Protein AF-R7VJQ8-F1 (afdb_monomer_lite)

InterPro domains:
  IPR016067 S-adenosylmethionine decarboxylase, core [SSF56276] (20-153)
  IPR018166 S-adenosylmethionine decarboxylase, conserved site [PS01336] (75-85)
  IPR048283 S-adenosylmethionine decarboxylase-like [PF01536] (20-149)
  IPR048283 S-adenosylmethionine decarboxylase-like [PTHR11570] (22-149)

Structure (mmCIF, N/CA/C/O backbone):
data_AF-R7VJQ8-F1
#
_entry.id   AF-R7VJQ8-F1
#
loop_
_atom_site.group_PDB
_atom_site.id
_atom_site.type_symbol
_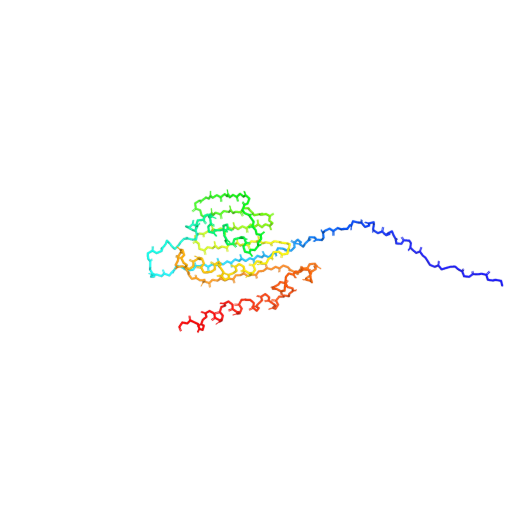atom_site.label_atom_id
_atom_site.label_alt_id
_atom_site.label_comp_id
_atom_site.label_asym_id
_atom_site.label_entity_id
_atom_site.label_seq_id
_atom_site.pdbx_PDB_ins_code
_atom_site.Cartn_x
_atom_site.Cartn_y
_atom_site.Cartn_z
_atom_site.occupancy
_atom_site.B_iso_or_equiv
_atom_site.auth_seq_id
_atom_site.auth_comp_id
_atom_site.auth_asym_id
_atom_site.auth_atom_id
_atom_site.pdbx_PDB_model_num
ATOM 1 N N . MET A 1 1 ? 37.454 -10.816 -63.985 1.00 39.50 1 MET A N 1
ATOM 2 C CA . MET A 1 1 ? 37.271 -9.398 -63.645 1.00 39.50 1 MET A CA 1
ATOM 3 C C . MET A 1 1 ? 36.076 -9.341 -62.731 1.00 39.50 1 MET A C 1
ATOM 5 O O . MET A 1 1 ? 34.964 -9.636 -63.147 1.00 39.50 1 MET A O 1
ATOM 9 N N . ASP A 1 2 ? 36.419 -9.140 -61.472 1.00 31.34 2 ASP A N 1
ATOM 10 C CA . ASP A 1 2 ? 35.599 -8.961 -60.279 1.00 31.34 2 ASP A CA 1
ATOM 11 C C . ASP A 1 2 ? 34.477 -7.918 -60.533 1.00 31.34 2 ASP A C 1
ATOM 13 O O . ASP A 1 2 ? 34.603 -7.101 -61.441 1.00 31.34 2 ASP A O 1
ATOM 17 N N . GLN A 1 3 ? 33.357 -7.851 -59.806 1.00 34.47 3 GLN A N 1
ATOM 18 C CA . GLN A 1 3 ? 33.273 -7.718 -58.349 1.00 34.47 3 GLN A CA 1
ATOM 19 C C . GLN A 1 3 ? 31.873 -8.063 -57.794 1.00 34.47 3 GLN A C 1
ATOM 21 O O . GLN A 1 3 ? 30.847 -7.784 -58.411 1.00 34.47 3 GLN A O 1
ATOM 26 N N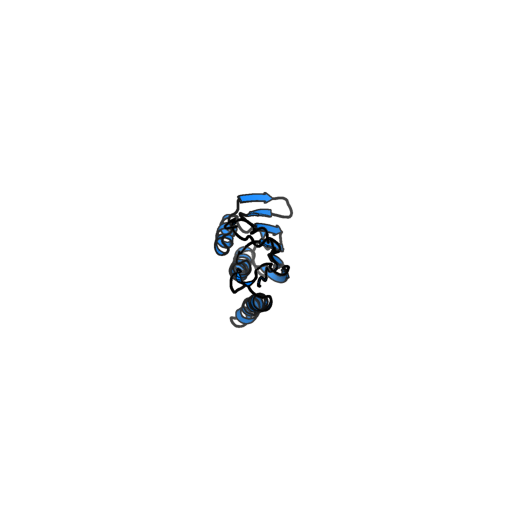 . HIS A 1 4 ? 31.883 -8.621 -56.580 1.00 38.47 4 HIS A N 1
ATOM 27 C CA . HIS A 1 4 ? 30.804 -8.661 -55.585 1.00 38.47 4 HIS A CA 1
ATOM 28 C C . HIS A 1 4 ? 30.269 -7.258 -55.238 1.00 38.47 4 HIS A C 1
ATOM 30 O O . HIS A 1 4 ? 31.069 -6.344 -55.062 1.00 38.47 4 HIS A O 1
ATOM 36 N N . ALA A 1 5 ? 28.966 -7.132 -54.953 1.00 34.88 5 ALA A N 1
ATOM 37 C CA . ALA A 1 5 ? 28.474 -6.162 -53.968 1.00 34.88 5 ALA A CA 1
ATOM 38 C C . ALA A 1 5 ? 27.146 -6.615 -53.333 1.00 34.88 5 ALA A C 1
ATOM 40 O O . ALA A 1 5 ? 26.182 -6.968 -54.006 1.00 34.88 5 ALA A O 1
ATOM 41 N N . THR A 1 6 ? 27.193 -6.632 -52.008 1.00 34.78 6 THR A N 1
ATOM 42 C CA . THR A 1 6 ? 26.306 -7.205 -50.998 1.00 34.78 6 THR A CA 1
ATOM 43 C C . THR A 1 6 ? 25.048 -6.375 -50.714 1.00 34.78 6 THR A C 1
ATOM 45 O O . THR A 1 6 ? 25.038 -5.157 -50.853 1.00 34.78 6 THR A O 1
ATOM 48 N N . THR A 1 7 ? 24.022 -7.087 -50.244 1.00 42.53 7 THR A N 1
ATOM 49 C CA . THR A 1 7 ? 22.928 -6.702 -49.339 1.00 42.53 7 THR A CA 1
ATOM 50 C C . THR A 1 7 ? 23.180 -5.469 -48.462 1.00 42.53 7 THR A C 1
ATOM 52 O O . THR A 1 7 ? 24.221 -5.352 -47.824 1.00 42.53 7 THR A O 1
ATOM 55 N N . GLY A 1 8 ? 22.155 -4.633 -48.308 1.00 33.06 8 GLY A N 1
ATOM 56 C CA . GLY A 1 8 ? 22.104 -3.615 -47.262 1.00 33.06 8 GLY A CA 1
ATOM 57 C C . GLY A 1 8 ? 20.744 -2.940 -47.245 1.00 33.06 8 GLY A C 1
ATOM 58 O O . GLY A 1 8 ? 20.593 -1.855 -47.790 1.00 33.06 8 GLY A O 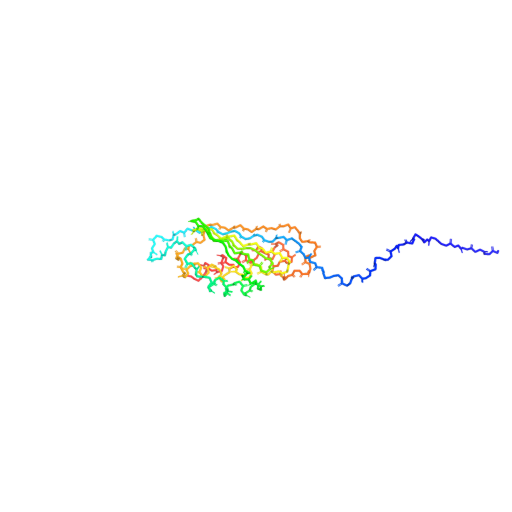1
ATOM 59 N N . GLY A 1 9 ? 19.740 -3.617 -46.680 1.00 38.09 9 GLY A N 1
ATOM 60 C CA . GLY A 1 9 ? 18.530 -2.938 -46.231 1.00 38.09 9 GLY A CA 1
ATOM 61 C C . GLY A 1 9 ? 18.952 -1.961 -45.146 1.00 38.09 9 GLY A C 1
ATOM 62 O O . GLY A 1 9 ? 19.491 -2.375 -44.124 1.00 38.09 9 GLY A O 1
ATOM 63 N N . GLU A 1 10 ? 18.808 -0.676 -45.431 1.00 41.78 10 GLU A N 1
ATOM 64 C CA . GLU A 1 10 ? 19.196 0.404 -44.539 1.00 41.78 10 GLU A CA 1
ATOM 65 C C . GLU A 1 10 ? 18.226 0.397 -43.353 1.00 41.78 10 GLU A C 1
ATOM 67 O O . GLU A 1 10 ? 17.114 0.922 -43.416 1.00 41.78 10 GLU A O 1
ATOM 72 N N . GLU A 1 11 ? 18.619 -0.308 -42.290 1.00 44.09 11 GLU A N 1
ATOM 73 C CA . GLU A 1 11 ? 18.042 -0.143 -40.965 1.00 44.09 11 GLU A CA 1
ATOM 74 C C . GLU A 1 11 ? 18.235 1.323 -40.585 1.00 44.09 11 GLU A C 1
ATOM 76 O O . GLU A 1 11 ? 19.351 1.784 -40.339 1.00 44.09 11 GLU A O 1
ATOM 81 N N . ILE A 1 12 ? 17.135 2.075 -40.591 1.00 52.62 12 ILE A N 1
ATOM 82 C CA . ILE A 1 12 ? 17.095 3.409 -40.009 1.00 52.62 12 ILE A CA 1
ATOM 83 C C . ILE A 1 12 ? 17.386 3.209 -38.526 1.00 52.62 12 ILE A C 1
ATOM 85 O O . ILE A 1 12 ? 16.525 2.760 -37.769 1.00 52.62 12 ILE A O 1
ATOM 89 N N . ALA A 1 13 ? 18.634 3.481 -38.152 1.00 42.38 13 ALA A N 1
ATOM 90 C CA . ALA A 1 13 ? 19.084 3.536 -36.779 1.00 42.38 13 ALA A CA 1
ATOM 91 C C . ALA A 1 13 ? 18.153 4.485 -36.022 1.00 42.38 13 ALA A C 1
ATOM 93 O O . ALA A 1 13 ? 18.135 5.689 -36.288 1.00 42.38 13 ALA A O 1
ATOM 94 N N . ASP A 1 14 ? 17.353 3.912 -35.122 1.00 47.91 14 ASP A N 1
ATOM 95 C CA . ASP A 1 14 ? 16.557 4.665 -34.169 1.00 47.91 14 ASP A CA 1
ATOM 96 C C . ASP A 1 14 ? 17.525 5.540 -33.378 1.00 47.91 14 ASP A C 1
ATOM 98 O O . ASP A 1 14 ? 18.408 5.066 -32.655 1.00 47.91 14 ASP A O 1
ATOM 102 N N . SER A 1 15 ? 17.436 6.833 -33.658 1.00 47.97 15 SER A N 1
ATOM 103 C CA . SER A 1 15 ? 18.245 7.873 -33.061 1.00 47.97 15 SER A CA 1
ATOM 104 C C . SER A 1 15 ? 18.128 7.770 -31.551 1.00 47.97 15 SER A C 1
ATOM 106 O O . SER A 1 15 ? 17.026 7.831 -31.018 1.00 47.97 15 SER A O 1
ATOM 108 N N . THR A 1 16 ? 19.273 7.640 -30.893 1.00 54.75 16 THR A N 1
ATOM 109 C CA . THR A 1 16 ? 19.474 7.598 -29.450 1.00 54.75 16 THR A CA 1
ATOM 110 C C . THR A 1 16 ? 18.686 8.696 -28.723 1.00 54.75 16 THR A C 1
ATOM 112 O O . THR A 1 16 ? 19.219 9.761 -28.416 1.00 54.75 16 THR A O 1
ATOM 115 N N . ASP A 1 17 ? 17.425 8.432 -28.384 1.00 51.97 17 AS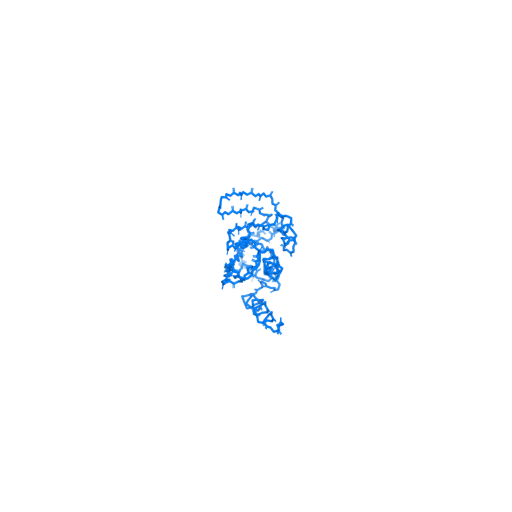P A N 1
ATOM 116 C CA . ASP A 1 17 ? 16.914 8.878 -27.101 1.00 51.97 17 ASP A CA 1
ATOM 117 C C . ASP A 1 17 ? 17.632 7.991 -26.087 1.00 51.97 17 ASP A C 1
ATOM 119 O O . ASP A 1 17 ? 17.539 6.762 -26.140 1.00 51.97 17 ASP A O 1
ATOM 123 N N . CYS A 1 18 ? 18.395 8.581 -25.171 1.00 53.03 18 CYS A N 1
ATOM 124 C CA . CYS A 1 18 ? 18.895 7.878 -23.987 1.00 53.03 18 CYS A CA 1
ATOM 125 C C . CYS A 1 18 ? 17.705 7.618 -23.042 1.00 53.03 18 CYS A C 1
ATOM 127 O O . CYS A 1 18 ? 17.715 8.020 -21.876 1.00 53.03 18 CYS A O 1
ATOM 129 N N . GLY A 1 19 ? 16.650 7.023 -23.603 1.00 58.12 19 GLY A N 1
ATOM 130 C CA . GLY A 1 19 ? 15.276 7.096 -23.166 1.00 58.12 19 GLY A CA 1
ATOM 131 C C . GLY A 1 19 ? 15.144 6.408 -21.834 1.00 58.12 19 GLY A C 1
ATOM 132 O O . GLY A 1 19 ? 15.408 5.213 -21.687 1.00 58.12 19 GLY A O 1
ATOM 133 N N . HIS A 1 20 ? 14.761 7.191 -20.838 1.00 79.62 20 HIS A N 1
ATOM 134 C CA . HIS A 1 20 ? 14.468 6.698 -19.511 1.00 79.62 20 HIS A CA 1
ATOM 135 C C . HIS A 1 20 ? 13.323 5.676 -19.605 1.00 79.62 20 HIS A C 1
ATOM 137 O O . HIS A 1 20 ? 12.153 6.043 -19.714 1.00 79.62 20 HIS A O 1
ATOM 143 N N . PHE A 1 21 ? 13.659 4.383 -19.594 1.00 88.12 21 PHE A N 1
ATOM 144 C CA . PHE A 1 21 ? 12.666 3.317 -19.665 1.00 88.12 21 PHE A CA 1
ATOM 145 C C . PHE A 1 21 ? 11.765 3.364 -18.427 1.00 88.12 21 PHE A C 1
ATOM 147 O O . PHE A 1 21 ? 12.230 3.223 -17.294 1.00 88.12 21 PHE A O 1
ATOM 154 N N . PHE A 1 22 ? 10.465 3.532 -18.655 1.00 88.44 22 PHE A N 1
ATOM 155 C CA . PHE A 1 22 ? 9.448 3.489 -17.615 1.00 88.44 22 PHE A CA 1
ATOM 156 C C . PHE A 1 22 ? 8.632 2.200 -17.721 1.00 88.44 22 PHE A C 1
ATOM 158 O O . PHE A 1 22 ? 8.030 1.909 -18.754 1.00 88.44 22 PHE A O 1
ATOM 165 N N . GLU A 1 23 ? 8.581 1.436 -16.630 1.00 91.56 23 GLU A N 1
ATOM 166 C CA . GLU A 1 23 ? 7.740 0.242 -16.540 1.00 91.56 23 GLU A CA 1
ATOM 167 C C . GLU A 1 23 ? 6.302 0.636 -16.169 1.00 91.56 23 GLU A C 1
ATOM 169 O O . GLU A 1 23 ? 5.993 0.906 -15.008 1.00 91.56 23 GLU A O 1
ATOM 174 N N . GLY A 1 24 ? 5.402 0.645 -17.154 1.00 90.50 24 GLY A N 1
ATOM 175 C CA . GLY A 1 24 ? 3.991 0.996 -16.954 1.00 90.50 24 GLY A CA 1
ATOM 176 C C . GLY A 1 24 ? 3.145 -0.083 -16.268 1.00 90.50 24 GLY A C 1
ATOM 177 O O . GLY A 1 24 ? 1.990 0.173 -15.929 1.00 90.50 24 GLY A O 1
ATOM 178 N N . THR A 1 25 ? 3.687 -1.288 -16.066 1.00 92.75 25 THR A N 1
ATOM 179 C CA . THR A 1 25 ? 2.963 -2.389 -15.422 1.00 92.75 25 THR A CA 1
ATOM 180 C C . THR A 1 25 ? 2.627 -2.059 -13.969 1.00 92.75 25 THR A C 1
ATOM 182 O O . THR A 1 25 ? 3.509 -1.896 -13.124 1.00 92.75 25 THR A O 1
ATOM 185 N N . GLU A 1 26 ? 1.330 -1.999 -13.668 1.00 93.56 26 GLU A N 1
ATOM 186 C CA . GLU A 1 26 ? 0.836 -1.761 -12.314 1.00 93.56 26 GLU A CA 1
ATOM 187 C C . GLU A 1 26 ? 0.981 -3.011 -11.431 1.00 93.56 26 GLU A C 1
ATOM 189 O O . GLU A 1 26 ? 0.662 -4.132 -11.840 1.00 93.56 26 GLU A O 1
ATOM 194 N N . LYS A 1 27 ? 1.401 -2.787 -10.185 1.00 94.12 27 LYS A N 1
ATOM 195 C CA . LYS A 1 27 ? 1.301 -3.722 -9.064 1.00 94.12 27 LYS A CA 1
ATOM 196 C C . LYS A 1 27 ? 0.091 -3.309 -8.225 1.00 94.12 27 LYS A C 1
ATOM 198 O O . LYS A 1 27 ? -0.016 -2.148 -7.826 1.00 94.12 27 LYS A O 1
ATOM 203 N N . LEU A 1 28 ? -0.810 -4.244 -7.948 1.00 96.56 28 LEU A N 1
ATOM 204 C CA . LEU A 1 28 ? -2.014 -4.021 -7.149 1.00 96.56 28 LEU A CA 1
ATOM 205 C C . LEU A 1 28 ? -1.964 -4.899 -5.899 1.00 96.56 28 LEU A C 1
ATOM 207 O O . LEU A 1 28 ? -1.928 -6.124 -6.007 1.00 96.56 28 LEU A O 1
ATOM 211 N N . LEU A 1 29 ? -2.004 -4.262 -4.730 1.00 97.12 29 LEU A N 1
ATOM 212 C CA . LEU A 1 29 ? -2.168 -4.909 -3.432 1.00 97.12 29 LEU A CA 1
ATOM 213 C C . LEU A 1 29 ? -3.514 -4.513 -2.831 1.00 97.12 29 LEU A C 1
ATOM 215 O O . LEU A 1 29 ? -3.761 -3.336 -2.577 1.00 97.12 29 LEU A O 1
ATOM 219 N N . GLU A 1 30 ? -4.357 -5.500 -2.560 1.00 98.31 30 GLU A N 1
ATOM 220 C CA . GLU A 1 30 ? -5.640 -5.336 -1.887 1.00 98.31 30 GLU A CA 1
ATOM 221 C C . GLU A 1 30 ? -5.668 -6.191 -0.619 1.00 98.31 30 GLU A C 1
ATOM 223 O O . GLU A 1 30 ? -5.384 -7.385 -0.657 1.00 98.31 30 GLU A O 1
ATOM 228 N N . ILE A 1 31 ? -5.995 -5.580 0.521 1.00 98.25 31 ILE A N 1
ATOM 229 C CA . ILE A 1 31 ? -6.040 -6.266 1.816 1.00 98.25 31 ILE A CA 1
ATOM 230 C C . ILE A 1 31 ? -7.374 -5.985 2.489 1.00 98.25 31 ILE A C 1
ATOM 232 O O . ILE A 1 31 ? -7.756 -4.825 2.682 1.00 98.25 31 ILE A O 1
ATOM 236 N N . TRP A 1 32 ? -8.048 -7.056 2.891 1.00 98.06 32 TRP A N 1
ATOM 237 C CA . TRP A 1 32 ? -9.276 -7.026 3.669 1.00 98.06 32 TRP A CA 1
ATOM 238 C C . TRP A 1 32 ? -8.986 -7.366 5.121 1.00 98.06 32 TRP A C 1
ATOM 240 O O . TRP A 1 32 ? -8.212 -8.272 5.424 1.00 98.06 32 TRP A O 1
ATOM 250 N N . PHE A 1 33 ? -9.636 -6.648 6.031 1.00 96.81 33 PHE A N 1
ATOM 251 C CA . PHE A 1 33 ? -9.403 -6.779 7.461 1.00 96.81 33 PHE A CA 1
ATOM 252 C C . PHE A 1 33 ? -10.683 -7.116 8.225 1.00 96.81 33 PHE A C 1
ATOM 254 O O . PHE A 1 33 ? -11.745 -6.522 8.022 1.00 96.81 33 PHE A O 1
ATOM 261 N N . ALA A 1 34 ? -10.562 -8.024 9.188 1.00 94.56 34 ALA A N 1
ATOM 262 C CA . ALA A 1 34 ? -11.589 -8.309 10.175 1.00 94.56 34 ALA A CA 1
ATOM 263 C C . ALA A 1 34 ? -11.319 -7.518 11.458 1.00 94.56 34 ALA A C 1
ATOM 265 O O . ALA A 1 34 ? -10.176 -7.352 11.891 1.00 94.56 34 ALA A O 1
ATOM 266 N N . ARG A 1 35 ? -12.388 -7.053 12.105 1.00 89.81 35 ARG A N 1
ATOM 267 C CA . ARG A 1 35 ? -12.286 -6.477 13.446 1.00 89.81 35 ARG A CA 1
ATOM 268 C C . ARG A 1 35 ? -12.043 -7.609 14.443 1.00 89.81 35 ARG A C 1
ATOM 270 O O . ARG A 1 35 ? -12.738 -8.619 14.383 1.00 89.81 35 ARG A O 1
ATOM 277 N N . ASN A 1 36 ? -11.087 -7.437 15.352 1.00 83.12 36 ASN A N 1
ATOM 278 C CA . ASN A 1 36 ? -10.963 -8.337 16.489 1.00 83.12 36 ASN A CA 1
ATOM 279 C C . ASN A 1 36 ? -11.985 -7.921 17.562 1.00 83.12 36 ASN A C 1
ATOM 281 O O . ASN A 1 36 ? -12.102 -6.736 17.878 1.00 83.12 36 ASN A O 1
ATOM 285 N N . ASN A 1 37 ? -12.757 -8.868 18.100 1.00 68.56 37 ASN A N 1
ATOM 286 C CA . ASN A 1 37 ? -13.843 -8.580 19.050 1.00 68.56 37 ASN A CA 1
ATOM 287 C C . ASN A 1 37 ? -13.344 -8.188 20.457 1.00 68.56 37 ASN A C 1
ATOM 289 O O . ASN A 1 37 ? -14.157 -7.882 21.325 1.00 68.56 37 ASN A O 1
ATOM 293 N N . GLY A 1 38 ? -12.027 -8.162 20.685 1.00 59.62 38 GLY A N 1
ATOM 294 C CA . GLY A 1 38 ? -11.412 -7.770 21.951 1.00 59.62 38 GLY A CA 1
ATOM 295 C C . GLY A 1 38 ? -10.580 -6.495 21.824 1.00 59.62 38 GLY A C 1
ATOM 296 O O . GLY A 1 38 ? -9.456 -6.543 21.336 1.00 59.62 38 GLY A O 1
ATOM 297 N N . GLY A 1 39 ? -11.113 -5.363 22.292 1.00 65.06 39 GLY A N 1
ATOM 298 C CA . GLY A 1 39 ? -10.340 -4.136 22.518 1.00 65.06 39 GLY A CA 1
ATOM 299 C C . GLY A 1 39 ? -11.079 -2.845 22.163 1.00 65.06 39 GLY A C 1
ATOM 300 O O . GLY A 1 39 ? -11.872 -2.804 21.224 1.00 65.06 39 GLY A O 1
ATOM 301 N N . GLY A 1 40 ? -10.781 -1.764 22.893 1.00 78.94 40 GLY A N 1
ATOM 302 C CA . GLY A 1 40 ? -11.308 -0.406 22.671 1.00 78.94 40 GLY A CA 1
ATOM 303 C C . GLY A 1 40 ? -10.773 0.293 21.413 1.00 78.94 40 GLY A C 1
ATOM 304 O O . GLY A 1 40 ? -10.729 1.518 21.361 1.00 78.94 40 GLY A O 1
ATOM 305 N N . TYR A 1 41 ? -10.331 -0.474 20.415 1.00 86.06 41 TYR A N 1
ATOM 306 C CA . TYR A 1 41 ? -9.820 0.047 19.155 1.00 86.06 41 TYR A CA 1
ATOM 307 C C . TYR A 1 41 ? -10.967 0.478 18.225 1.00 86.06 41 TYR A C 1
ATOM 309 O O . TYR A 1 41 ? -12.053 -0.114 18.255 1.00 86.06 41 TYR A O 1
ATOM 317 N N . PRO A 1 42 ? -10.736 1.468 17.344 1.00 85.25 42 PRO A N 1
ATOM 318 C CA . PRO A 1 42 ? -11.769 1.987 16.448 1.00 85.25 42 PRO A CA 1
ATOM 319 C C . PRO A 1 42 ? -12.304 0.922 15.476 1.00 85.25 42 PRO A C 1
ATOM 321 O O . PRO A 1 42 ? -13.496 0.913 15.154 1.00 85.25 42 PRO A O 1
ATOM 324 N N . GLY A 1 43 ? -11.454 -0.015 15.033 1.00 91.69 43 GLY A N 1
ATOM 325 C CA . GLY A 1 43 ? -11.827 -1.026 14.039 1.00 91.69 43 GLY A CA 1
ATOM 326 C C . GLY A 1 43 ? -12.243 -0.412 12.698 1.00 91.69 43 GLY A C 1
ATOM 327 O O . GLY A 1 43 ? -13.181 -0.903 12.061 1.00 91.69 43 GLY A O 1
ATOM 328 N N . ASP A 1 44 ? -11.592 0.692 12.328 1.00 95.69 44 ASP A N 1
ATOM 329 C CA . ASP A 1 44 ? -11.796 1.447 11.095 1.00 95.69 44 ASP A CA 1
ATOM 330 C C . ASP A 1 44 ? -10.434 1.930 10.582 1.00 95.69 44 ASP A C 1
ATOM 332 O O . ASP A 1 44 ? -9.749 2.680 11.273 1.00 95.69 44 ASP A O 1
ATOM 336 N N . LEU A 1 45 ? -10.022 1.505 9.387 1.00 97.56 45 LEU A N 1
ATOM 337 C CA . LEU A 1 45 ? -8.712 1.869 8.822 1.00 97.56 45 LEU A CA 1
ATOM 338 C C . LEU A 1 45 ? -8.581 3.371 8.548 1.00 97.56 45 LEU A C 1
ATOM 340 O O . LEU A 1 45 ? -7.476 3.908 8.516 1.00 97.56 45 LEU A O 1
ATOM 344 N N . ARG A 1 46 ? -9.707 4.072 8.391 1.00 97.12 46 ARG A N 1
ATOM 345 C CA . ARG A 1 46 ? -9.741 5.518 8.141 1.00 97.12 46 ARG A CA 1
ATOM 346 C C . ARG A 1 46 ? -9.406 6.334 9.388 1.00 97.12 46 ARG A C 1
ATOM 348 O O . ARG A 1 46 ? -9.225 7.540 9.280 1.00 97.12 46 ARG A O 1
ATOM 355 N N . SER A 1 47 ? -9.303 5.697 10.561 1.00 95.69 47 SER A N 1
ATOM 356 C CA . SER A 1 47 ? -8.807 6.350 11.776 1.00 95.69 47 SER A CA 1
ATOM 357 C C . SER A 1 47 ? -7.285 6.522 11.788 1.00 95.69 47 SER A C 1
ATOM 359 O O . SER A 1 47 ? -6.772 7.222 12.658 1.00 95.69 47 SER A O 1
ATOM 361 N N . ILE A 1 48 ? -6.556 5.864 10.878 1.00 97.38 48 ILE A N 1
ATOM 362 C CA . ILE A 1 48 ? -5.109 6.046 10.725 1.00 97.38 48 ILE A CA 1
ATOM 363 C C . ILE A 1 48 ? -4.863 7.449 10.173 1.00 97.38 48 ILE A C 1
ATOM 365 O O . ILE A 1 48 ? -5.419 7.842 9.145 1.00 97.38 48 ILE A O 1
ATOM 369 N N . SER A 1 49 ? -4.028 8.215 10.868 1.00 96.88 49 SER A N 1
ATOM 370 C CA . SER A 1 49 ? -3.764 9.605 10.524 1.00 96.88 49 SER A CA 1
ATOM 371 C C . SER A 1 49 ? -2.975 9.724 9.221 1.00 96.88 49 SER A C 1
ATOM 373 O O . SER A 1 49 ? -2.164 8.868 8.859 1.00 96.88 49 SER A O 1
ATOM 375 N N . ARG A 1 50 ? -3.134 10.860 8.536 1.00 96.62 50 ARG A N 1
ATOM 376 C CA . ARG A 1 50 ? -2.343 11.173 7.337 1.00 96.62 50 ARG A CA 1
ATOM 377 C C . ARG A 1 50 ? -0.834 11.092 7.596 1.00 96.62 50 ARG A C 1
ATOM 379 O O . ARG A 1 50 ? -0.105 10.631 6.727 1.00 96.62 50 ARG A O 1
ATOM 386 N N . CYS A 1 51 ? -0.359 11.521 8.767 1.00 97.38 51 CYS A N 1
ATOM 387 C CA . CYS A 1 51 ? 1.065 11.476 9.112 1.00 97.38 51 CYS A CA 1
ATOM 388 C C . CYS A 1 51 ? 1.612 10.043 9.152 1.00 97.38 51 CYS A C 1
ATOM 390 O O . CYS A 1 51 ? 2.743 9.805 8.737 1.00 97.38 51 CYS A O 1
ATOM 392 N N . GLU A 1 52 ? 0.810 9.080 9.601 1.00 97.56 52 GLU A N 1
ATOM 393 C CA . GLU A 1 52 ? 1.195 7.667 9.622 1.00 97.56 52 GLU A CA 1
ATOM 394 C C . GLU A 1 52 ? 1.259 7.084 8.213 1.00 97.56 52 GLU A C 1
ATOM 396 O O . GLU A 1 52 ? 2.222 6.391 7.888 1.00 97.56 52 GLU A O 1
ATOM 401 N N . TRP A 1 53 ? 0.305 7.447 7.347 1.00 97.19 53 TRP A N 1
ATOM 402 C CA . TRP A 1 53 ? 0.368 7.099 5.927 1.00 97.19 53 TRP A CA 1
ATOM 403 C C . TRP A 1 53 ? 1.607 7.679 5.247 1.00 97.19 53 TRP A C 1
ATOM 405 O O . TRP A 1 53 ? 2.279 6.963 4.515 1.00 97.19 53 TRP A O 1
ATOM 415 N N . VAL A 1 54 ? 1.957 8.940 5.519 1.00 95.75 54 VAL A N 1
ATOM 416 C CA . VAL A 1 54 ? 3.186 9.555 4.988 1.00 95.75 54 VAL A CA 1
ATOM 417 C C . VAL A 1 54 ? 4.425 8.777 5.432 1.00 95.75 54 VAL A C 1
ATOM 419 O O . VAL A 1 54 ? 5.285 8.487 4.606 1.00 95.75 54 VAL A O 1
ATOM 422 N N . THR A 1 55 ? 4.526 8.418 6.713 1.00 95.62 55 THR A N 1
ATOM 423 C CA . THR A 1 55 ? 5.663 7.639 7.229 1.00 95.62 55 THR A CA 1
ATOM 424 C C . THR A 1 55 ? 5.764 6.273 6.556 1.00 95.62 55 THR A C 1
ATOM 426 O O . THR A 1 55 ? 6.857 5.862 6.179 1.00 95.62 55 THR A O 1
ATOM 429 N N . LEU A 1 56 ? 4.634 5.592 6.359 1.00 94.94 56 LEU A N 1
ATOM 430 C CA . LEU A 1 56 ? 4.592 4.296 5.692 1.00 94.94 56 LEU A CA 1
ATOM 431 C C . LEU A 1 56 ? 4.968 4.391 4.208 1.00 94.94 56 LEU A C 1
ATOM 433 O O . LEU A 1 56 ? 5.774 3.601 3.729 1.00 94.94 56 LEU A O 1
ATOM 437 N N . LEU A 1 57 ? 4.410 5.360 3.481 1.00 92.88 57 LEU A N 1
ATOM 438 C CA . LEU A 1 57 ? 4.618 5.510 2.037 1.00 92.88 57 LEU A CA 1
ATOM 439 C C . LEU A 1 57 ? 6.053 5.925 1.686 1.00 92.88 57 LEU A C 1
ATOM 441 O O . LEU A 1 57 ? 6.560 5.526 0.638 1.00 92.88 57 LEU A O 1
ATOM 445 N N . LYS A 1 58 ? 6.751 6.618 2.594 1.00 90.31 58 LYS A N 1
ATOM 446 C CA . LYS A 1 58 ? 8.188 6.902 2.455 1.00 90.31 58 LYS A CA 1
ATOM 447 C C . LYS A 1 58 ? 9.047 5.640 2.342 1.00 90.31 58 LYS A C 1
ATOM 449 O O . LYS A 1 58 ? 10.075 5.692 1.676 1.00 90.31 58 LYS A O 1
ATOM 454 N N . LEU A 1 59 ? 8.631 4.518 2.939 1.00 86.19 59 LEU A N 1
ATOM 455 C CA . LEU A 1 59 ? 9.359 3.242 2.855 1.00 86.19 59 LEU A CA 1
ATOM 456 C C . LEU A 1 59 ? 9.378 2.662 1.436 1.00 86.19 59 LEU A C 1
ATOM 458 O O . LEU A 1 59 ? 10.251 1.866 1.114 1.00 86.19 59 LEU A O 1
ATOM 462 N N . VAL A 1 60 ? 8.415 3.060 0.603 1.00 83.56 60 VAL A N 1
ATOM 463 C CA . VAL A 1 60 ? 8.287 2.627 -0.795 1.00 83.56 60 VAL A CA 1
ATOM 464 C C . VAL A 1 60 ? 8.470 3.784 -1.771 1.00 83.56 60 VAL A C 1
ATOM 466 O O . VAL A 1 60 ? 8.028 3.701 -2.911 1.00 83.56 60 VAL A O 1
ATOM 469 N N . HIS A 1 61 ? 9.129 4.861 -1.328 1.00 84.94 61 HIS A N 1
ATOM 470 C CA . HIS A 1 61 ? 9.436 6.045 -2.136 1.00 84.94 61 HIS A CA 1
ATOM 471 C C . HIS A 1 61 ? 8.201 6.730 -2.751 1.00 84.94 61 HIS A C 1
ATOM 473 O O . HIS A 1 61 ? 8.285 7.363 -3.801 1.00 84.94 61 HIS A O 1
ATOM 479 N N . CYS A 1 62 ? 7.055 6.638 -2.071 1.00 88.81 62 CYS A N 1
ATOM 480 C CA . CYS A 1 62 ? 5.821 7.299 -2.476 1.00 88.81 62 CYS A CA 1
ATOM 481 C C . CYS A 1 62 ? 5.549 8.537 -1.616 1.00 88.81 62 CYS A C 1
ATOM 483 O O . CYS A 1 62 ? 5.657 8.506 -0.387 1.00 88.81 62 CYS A O 1
ATOM 485 N N . GLU A 1 63 ? 5.096 9.611 -2.257 1.00 92.31 63 GLU A N 1
ATOM 486 C CA . GLU A 1 63 ? 4.667 10.840 -1.585 1.00 92.31 63 GLU A CA 1
ATOM 487 C C . GLU A 1 63 ? 3.181 11.096 -1.822 1.00 92.31 63 GLU A C 1
ATOM 489 O O . GLU A 1 63 ? 2.684 10.862 -2.918 1.00 92.31 63 GLU A O 1
ATOM 494 N N . ILE A 1 64 ? 2.462 11.596 -0.811 1.00 95.94 64 ILE A N 1
ATOM 495 C CA . ILE A 1 64 ? 1.054 11.992 -0.964 1.00 95.94 64 ILE A CA 1
ATOM 496 C C . ILE A 1 64 ? 0.990 13.373 -1.618 1.00 95.94 64 ILE A C 1
ATOM 498 O O . ILE A 1 64 ? 1.280 14.371 -0.956 1.00 95.94 64 ILE A O 1
ATOM 502 N N . ILE A 1 65 ? 0.511 13.429 -2.862 1.00 96.75 65 ILE A N 1
ATOM 503 C CA . ILE A 1 65 ? 0.265 14.677 -3.598 1.00 96.75 65 ILE A CA 1
ATOM 504 C C . ILE A 1 65 ? -1.020 15.338 -3.095 1.00 96.75 65 ILE A C 1
ATOM 506 O O . ILE A 1 65 ? -1.042 16.514 -2.741 1.00 96.75 65 ILE A O 1
ATOM 510 N N . SER A 1 66 ? -2.112 14.575 -3.044 1.00 97.31 66 SER A N 1
ATOM 511 C CA . SER A 1 66 ? -3.427 15.086 -2.652 1.00 97.31 66 SER A CA 1
ATOM 512 C C . SER A 1 66 ? -4.311 13.984 -2.080 1.00 97.31 66 SER A C 1
ATOM 514 O O . SER A 1 66 ? -4.023 12.797 -2.232 1.00 97.31 66 SER A O 1
ATOM 516 N N . SER A 1 67 ? -5.419 14.364 -1.446 1.00 97.56 67 SER A N 1
ATOM 517 C CA . SER A 1 67 ? -6.404 13.420 -0.916 1.00 97.56 67 SER A CA 1
ATOM 518 C C . SER A 1 67 ? -7.834 13.892 -1.144 1.00 97.56 67 SER A C 1
ATOM 520 O O . SER A 1 67 ? -8.107 15.089 -1.077 1.00 97.56 67 SER A O 1
ATOM 522 N N . LYS A 1 68 ? -8.751 12.943 -1.326 1.00 98.00 68 LYS A N 1
ATOM 523 C CA . LYS A 1 68 ? -10.200 13.160 -1.318 1.00 98.00 68 LYS A CA 1
ATOM 524 C C . LYS A 1 68 ? -10.844 12.171 -0.352 1.00 98.00 68 LYS A C 1
ATOM 526 O O . LYS A 1 68 ? -10.413 11.025 -0.278 1.00 98.00 68 LYS A O 1
ATOM 531 N N . GLN A 1 69 ? -11.855 12.610 0.385 1.00 97.56 69 GLN A N 1
ATOM 532 C CA . GLN A 1 69 ? -12.538 11.787 1.376 1.00 97.56 69 GLN A CA 1
ATOM 533 C C . GLN A 1 69 ? -14.050 11.941 1.251 1.00 97.56 69 GLN A C 1
ATOM 535 O O . GLN A 1 69 ? -14.546 13.044 1.018 1.00 97.56 69 GLN A O 1
ATOM 540 N N . ASP A 1 70 ? -14.757 10.834 1.450 1.00 96.94 70 ASP A N 1
ATOM 541 C CA . ASP A 1 70 ? -16.199 10.790 1.665 1.00 96.94 70 ASP A CA 1
ATOM 542 C C . ASP A 1 70 ? -16.546 9.916 2.889 1.00 96.94 70 ASP A C 1
ATOM 544 O O . ASP A 1 70 ? -15.693 9.610 3.731 1.00 96.94 70 ASP A O 1
ATOM 548 N N . ALA A 1 71 ? -17.826 9.560 3.018 1.00 96.38 71 ALA A N 1
ATOM 549 C CA . ALA A 1 71 ? -18.344 8.775 4.132 1.00 96.38 71 ALA A CA 1
ATOM 550 C C . ALA A 1 71 ? -17.852 7.319 4.157 1.00 96.38 71 ALA A C 1
ATOM 552 O O . ALA A 1 71 ? -17.920 6.692 5.217 1.00 96.38 71 ALA A O 1
ATOM 553 N N . ASP A 1 72 ? -17.328 6.790 3.048 1.00 96.56 72 ASP A N 1
ATOM 554 C CA . ASP A 1 72 ? -16.977 5.378 2.864 1.00 96.56 72 ASP A CA 1
ATOM 555 C C . ASP A 1 72 ? -15.469 5.168 2.683 1.00 96.56 72 ASP A C 1
ATOM 557 O O . ASP A 1 72 ? -14.924 4.145 3.121 1.00 96.56 72 ASP A O 1
ATOM 561 N N . MET A 1 73 ? -14.762 6.149 2.119 1.00 97.69 73 MET A N 1
ATOM 562 C CA . MET A 1 73 ? -13.377 5.990 1.689 1.00 97.69 73 MET A CA 1
ATOM 563 C C . MET A 1 73 ? -12.550 7.279 1.777 1.00 97.69 73 MET A C 1
ATOM 565 O O . MET A 1 73 ? -13.039 8.394 1.604 1.00 97.69 73 MET A O 1
ATOM 569 N N . ILE A 1 74 ? -11.248 7.099 1.994 1.00 98.38 74 ILE A N 1
ATOM 570 C CA . ILE A 1 74 ? -10.217 8.106 1.751 1.00 98.38 74 ILE A CA 1
ATOM 571 C C . ILE A 1 74 ? -9.382 7.637 0.560 1.00 98.38 74 ILE A C 1
ATOM 573 O O . ILE A 1 74 ? -8.851 6.529 0.571 1.00 98.38 74 ILE A O 1
ATOM 577 N N . ALA A 1 75 ? -9.263 8.476 -0.461 1.00 98.44 75 ALA A N 1
ATOM 578 C CA . ALA A 1 75 ? -8.409 8.255 -1.617 1.00 98.44 75 ALA A CA 1
ATOM 579 C C . ALA A 1 75 ? -7.219 9.217 -1.566 1.00 98.44 75 ALA A C 1
ATOM 581 O O . ALA A 1 75 ? -7.399 10.430 -1.445 1.00 98.44 75 ALA A O 1
ATOM 582 N N . TYR A 1 76 ? -6.011 8.681 -1.691 1.00 98.12 76 TYR A N 1
ATOM 583 C CA . TYR A 1 76 ? -4.764 9.426 -1.793 1.00 98.12 76 TYR A CA 1
ATOM 584 C C . TYR A 1 76 ? -4.189 9.263 -3.197 1.00 98.12 76 TYR A C 1
ATOM 586 O O . TYR A 1 76 ? -3.967 8.143 -3.664 1.00 98.12 76 TYR A O 1
ATOM 594 N N . LEU A 1 77 ? -3.920 10.394 -3.843 1.00 97.25 77 LEU A N 1
ATOM 595 C CA . LEU A 1 77 ? -3.100 10.452 -5.045 1.00 97.25 77 LEU A CA 1
ATOM 596 C C . LEU A 1 77 ? -1.637 10.548 -4.618 1.00 97.25 77 LEU A C 1
ATOM 598 O O . LEU A 1 77 ? -1.297 11.400 -3.789 1.00 97.25 77 LEU A O 1
ATOM 602 N N . LEU A 1 78 ? -0.789 9.688 -5.174 1.00 94.62 78 LEU A N 1
ATOM 603 C CA . LEU A 1 78 ? 0.628 9.608 -4.844 1.00 94.62 78 LEU A CA 1
ATOM 604 C C . LEU A 1 78 ? 1.500 9.947 -6.066 1.00 94.62 78 LEU A C 1
ATOM 606 O O . LEU A 1 78 ? 1.003 9.896 -7.188 1.00 94.62 78 LEU A O 1
ATOM 610 N N . SER A 1 79 ? 2.784 10.255 -5.846 1.00 88.94 79 SER A N 1
ATOM 611 C CA . SER A 1 79 ? 3.784 10.605 -6.881 1.00 88.94 79 SER A CA 1
ATOM 612 C C . SER A 1 79 ? 3.743 9.715 -8.132 1.00 88.94 79 SER A C 1
ATOM 614 O O . SER A 1 79 ? 3.756 10.235 -9.241 1.00 88.94 79 SER A O 1
ATOM 616 N N . GLU A 1 80 ? 3.619 8.396 -7.960 1.00 81.44 80 GLU A N 1
ATOM 617 C CA . GLU A 1 80 ? 3.513 7.413 -9.057 1.00 81.44 80 GLU A CA 1
ATOM 618 C C . GLU A 1 80 ? 2.501 6.302 -8.728 1.00 81.44 80 GLU A C 1
ATOM 620 O O . GLU A 1 80 ? 2.695 5.125 -9.037 1.00 81.44 80 GLU A O 1
ATOM 625 N N . SER A 1 81 ? 1.481 6.609 -7.925 1.00 89.81 81 SER A N 1
ATOM 626 C CA . SER A 1 81 ? 0.689 5.574 -7.249 1.00 89.81 81 SER A CA 1
ATOM 627 C C . SER A 1 81 ? -0.662 6.098 -6.758 1.00 89.81 81 SER A C 1
ATOM 629 O O . SER A 1 81 ? -0.967 7.290 -6.816 1.00 89.81 81 SER A O 1
ATOM 631 N N . SER A 1 82 ? -1.486 5.198 -6.228 1.00 96.25 82 SER A N 1
ATOM 632 C CA . SER A 1 82 ? -2.711 5.565 -5.515 1.00 96.25 82 SER A CA 1
ATOM 633 C C . SER A 1 82 ? -2.947 4.646 -4.322 1.00 96.25 82 SER A C 1
ATOM 635 O O . SER A 1 82 ? -2.610 3.462 -4.357 1.00 96.25 82 SER A O 1
ATOM 637 N N . LEU A 1 83 ? -3.517 5.205 -3.257 1.00 97.81 83 LEU A N 1
ATOM 638 C CA . LEU A 1 83 ? -3.906 4.474 -2.055 1.00 97.81 83 LEU A CA 1
ATOM 639 C C . LEU A 1 83 ? -5.374 4.768 -1.745 1.00 97.81 83 LEU A C 1
ATOM 641 O O . LEU A 1 83 ? -5.759 5.924 -1.590 1.00 97.81 83 LEU A O 1
ATOM 645 N N . PHE A 1 84 ? -6.178 3.724 -1.599 1.00 98.50 84 PHE A N 1
ATOM 646 C CA . PHE A 1 84 ? -7.577 3.814 -1.199 1.00 98.50 84 PHE A CA 1
ATOM 647 C C . PHE A 1 84 ? -7.772 3.108 0.138 1.00 98.50 84 PHE A C 1
ATOM 649 O O . PHE A 1 84 ? -7.385 1.950 0.302 1.00 98.50 84 PHE A O 1
ATOM 656 N N . VAL A 1 85 ? -8.386 3.805 1.089 1.00 98.62 85 VAL A N 1
ATOM 657 C CA . VAL A 1 85 ? -8.612 3.332 2.455 1.00 98.62 85 VAL A CA 1
ATOM 658 C C . VAL A 1 85 ? -10.100 3.416 2.765 1.00 98.62 85 VAL A C 1
ATOM 660 O O . VAL A 1 85 ? -10.653 4.498 2.950 1.00 98.62 85 VAL A O 1
ATOM 663 N N . SER A 1 86 ? -10.755 2.265 2.839 1.00 98.44 86 SER A N 1
ATOM 664 C CA . SER A 1 86 ? -12.125 2.122 3.341 1.00 98.44 86 SER A CA 1
ATOM 665 C C . SER A 1 86 ? -12.098 1.556 4.759 1.00 98.44 86 SER A C 1
ATOM 667 O O . SER A 1 86 ? -11.052 1.140 5.248 1.00 98.44 86 SER A O 1
ATOM 669 N N . LYS A 1 87 ? -13.255 1.450 5.422 1.00 97.50 87 LYS A N 1
ATOM 670 C CA . LYS A 1 87 ? -13.345 0.953 6.810 1.00 97.50 87 LYS A CA 1
ATOM 671 C C . LYS A 1 87 ? -12.571 -0.343 7.086 1.00 97.50 87 LYS A C 1
ATOM 673 O O . LYS A 1 87 ? -12.024 -0.503 8.173 1.00 97.50 87 LYS A O 1
ATOM 678 N N . ARG A 1 88 ? -12.566 -1.281 6.133 1.00 97.50 88 ARG A N 1
ATOM 679 C CA . ARG A 1 88 ? -11.969 -2.622 6.278 1.00 97.50 88 ARG A CA 1
ATOM 680 C C . ARG A 1 88 ? -11.120 -3.062 5.089 1.00 97.50 88 ARG A C 1
ATOM 682 O O . ARG A 1 88 ? -10.766 -4.233 5.013 1.00 97.50 88 ARG A O 1
ATOM 689 N N . ARG A 1 89 ? -10.825 -2.152 4.163 1.00 98.50 89 ARG A N 1
ATOM 690 C CA . ARG A 1 89 ? -10.100 -2.468 2.935 1.00 98.50 89 ARG A CA 1
ATOM 691 C C . ARG A 1 89 ? -9.043 -1.419 2.650 1.00 98.50 89 ARG A C 1
ATOM 693 O O . ARG A 1 89 ? -9.341 -0.227 2.713 1.00 98.50 89 ARG A O 1
ATOM 700 N N . ILE A 1 90 ? -7.852 -1.881 2.296 1.00 98.50 90 ILE A N 1
ATOM 701 C CA . ILE A 1 90 ? -6.798 -1.059 1.705 1.00 98.50 90 ILE A CA 1
ATOM 702 C C . ILE A 1 90 ? -6.550 -1.550 0.285 1.00 98.50 90 ILE A C 1
ATOM 704 O O . ILE A 1 90 ? -6.435 -2.753 0.070 1.00 98.50 90 ILE A O 1
ATOM 708 N N . ILE A 1 91 ? -6.449 -0.616 -0.657 1.00 98.38 91 ILE A N 1
ATOM 709 C CA . ILE A 1 91 ? -5.952 -0.863 -2.010 1.00 98.38 91 ILE A CA 1
ATOM 710 C C . ILE A 1 91 ? -4.759 0.061 -2.242 1.00 98.38 91 ILE A C 1
ATOM 712 O O . ILE A 1 91 ? -4.923 1.279 -2.224 1.00 98.38 91 ILE A O 1
ATOM 716 N N . LEU A 1 92 ? -3.578 -0.508 -2.470 1.00 97.00 92 LEU A N 1
ATOM 717 C CA . LEU A 1 92 ? -2.370 0.214 -2.859 1.00 97.00 92 LEU A CA 1
ATOM 718 C C . LEU A 1 92 ? -1.994 -0.203 -4.281 1.00 97.00 92 LEU A C 1
ATOM 720 O O . LEU A 1 92 ? -1.747 -1.379 -4.550 1.00 97.00 92 LEU A O 1
ATOM 724 N N . LYS A 1 93 ? -1.964 0.771 -5.187 1.00 95.12 93 LYS A N 1
ATOM 725 C CA . LYS A 1 93 ? -1.533 0.592 -6.573 1.00 95.12 93 LYS A CA 1
ATOM 726 C C . LYS A 1 93 ? -0.261 1.373 -6.808 1.00 95.12 93 LYS A C 1
ATOM 728 O O . LYS A 1 93 ? -0.255 2.576 -6.551 1.00 95.12 93 LYS A O 1
ATOM 733 N N . THR A 1 94 ? 0.760 0.719 -7.341 1.00 92.50 94 THR A N 1
ATOM 734 C CA . THR A 1 94 ? 2.010 1.378 -7.724 1.00 92.50 94 THR A CA 1
ATOM 735 C C . THR A 1 94 ? 2.448 0.943 -9.121 1.00 92.50 94 THR A C 1
ATOM 737 O O . THR A 1 94 ? 2.020 -0.100 -9.617 1.00 92.50 94 THR A O 1
ATOM 740 N N . CYS A 1 95 ? 3.285 1.738 -9.779 1.00 90.56 95 CYS A N 1
ATOM 741 C CA . CYS A 1 95 ? 3.887 1.412 -11.073 1.00 90.56 95 CYS A CA 1
ATOM 742 C C . CYS A 1 95 ? 5.395 1.718 -11.063 1.00 90.56 95 CYS A C 1
ATOM 744 O O . CYS A 1 95 ? 5.978 2.010 -10.013 1.00 90.56 95 CYS A O 1
ATOM 746 N N . GLY A 1 96 ? 6.063 1.563 -12.206 1.00 89.00 96 GLY A N 1
ATOM 747 C CA . GLY A 1 96 ? 7.501 1.768 -12.307 1.00 89.00 96 GLY A CA 1
ATOM 748 C C . GLY A 1 96 ? 8.282 0.718 -11.518 1.00 89.00 96 GLY A C 1
ATOM 749 O O . GLY A 1 96 ? 8.027 -0.487 -11.607 1.00 89.00 96 GLY A O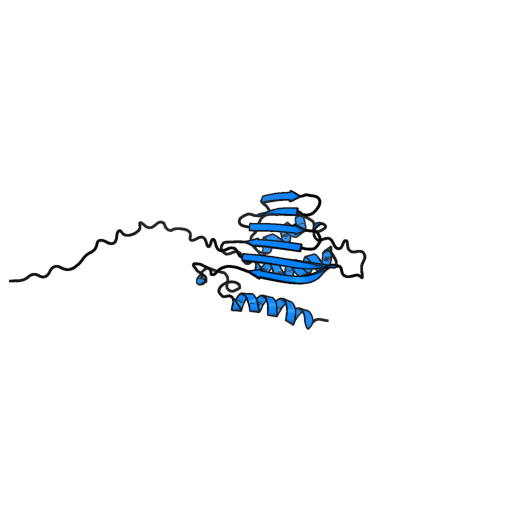 1
ATOM 750 N N . ARG A 1 97 ? 9.257 1.187 -10.737 1.00 88.50 97 ARG A N 1
ATOM 751 C CA . ARG A 1 97 ? 10.216 0.347 -9.993 1.00 88.50 97 ARG A CA 1
ATOM 752 C C . ARG A 1 97 ? 9.959 0.340 -8.482 1.00 88.50 97 ARG A C 1
ATOM 754 O O . ARG A 1 97 ? 10.816 -0.088 -7.715 1.00 88.50 97 ARG A O 1
ATOM 761 N N . THR A 1 98 ? 8.793 0.824 -8.051 1.00 87.00 98 THR A N 1
ATOM 762 C CA . THR A 1 98 ? 8.401 0.853 -6.635 1.00 87.00 98 THR A CA 1
ATOM 763 C C . THR A 1 98 ? 8.361 -0.544 -6.017 1.00 87.00 98 THR A C 1
ATOM 765 O O . THR A 1 98 ? 7.916 -1.521 -6.626 1.00 87.00 98 THR A O 1
ATOM 768 N N . THR A 1 99 ? 8.791 -0.623 -4.760 1.00 90.06 99 THR A N 1
ATOM 769 C CA . THR A 1 99 ? 8.913 -1.847 -3.960 1.00 90.06 99 THR A CA 1
ATOM 770 C C . THR A 1 99 ? 7.659 -2.097 -3.127 1.00 90.06 99 THR A C 1
ATOM 772 O O . THR A 1 99 ? 7.711 -2.177 -1.903 1.00 90.06 99 THR A O 1
ATOM 775 N N . LEU A 1 100 ? 6.498 -2.210 -3.778 1.00 92.69 100 LEU A N 1
ATOM 776 C CA . LEU A 1 100 ? 5.194 -2.287 -3.104 1.00 92.69 100 LEU A CA 1
ATOM 777 C C . LEU A 1 100 ? 5.138 -3.344 -1.983 1.00 92.69 100 LEU A C 1
ATOM 779 O O . LEU A 1 100 ? 4.577 -3.072 -0.920 1.00 92.69 100 LEU A O 1
ATOM 783 N N . LEU A 1 101 ? 5.759 -4.514 -2.166 1.00 94.00 101 LEU A N 1
ATOM 784 C CA . LEU A 1 101 ? 5.746 -5.567 -1.142 1.00 94.00 101 LEU A CA 1
ATOM 785 C C . LEU A 1 101 ? 6.635 -5.267 0.075 1.00 94.00 101 LEU A C 1
ATOM 787 O O . LEU A 1 101 ? 6.395 -5.829 1.143 1.00 94.00 101 LEU A O 1
ATOM 791 N N . ALA A 1 102 ? 7.575 -4.322 -0.016 1.00 92.38 102 ALA A N 1
ATOM 792 C CA . ALA A 1 102 ? 8.336 -3.852 1.143 1.00 92.38 102 ALA A CA 1
ATOM 793 C C . ALA A 1 102 ? 7.451 -3.094 2.156 1.00 92.38 102 ALA A C 1
ATOM 795 O O . ALA A 1 102 ? 7.743 -3.091 3.352 1.00 92.38 102 ALA A O 1
ATOM 796 N N . ALA A 1 103 ? 6.329 -2.506 1.715 1.00 92.50 103 ALA A N 1
ATOM 797 C CA . ALA A 1 103 ? 5.361 -1.873 2.613 1.00 92.50 103 ALA A CA 1
ATOM 798 C C . ALA A 1 103 ? 4.482 -2.876 3.374 1.00 92.50 103 ALA A C 1
ATOM 800 O O . ALA A 1 103 ? 3.825 -2.471 4.333 1.00 92.50 103 ALA A O 1
ATOM 801 N N . LEU A 1 104 ? 4.448 -4.161 2.992 1.00 94.75 104 LEU A N 1
ATOM 802 C CA . LEU A 1 104 ? 3.473 -5.116 3.525 1.00 94.75 104 LEU A CA 1
ATOM 803 C C . LEU A 1 104 ? 3.594 -5.284 5.049 1.00 94.75 104 LEU A C 1
ATOM 805 O O . LEU A 1 104 ? 2.633 -5.029 5.772 1.00 94.75 104 LEU A O 1
ATOM 809 N N . THR A 1 105 ? 4.771 -5.645 5.563 1.00 94.75 105 THR A N 1
ATOM 810 C CA . THR A 1 105 ? 4.974 -5.847 7.012 1.00 94.75 105 THR A CA 1
ATOM 811 C C . THR A 1 105 ? 4.737 -4.572 7.840 1.00 94.75 105 THR A C 1
ATOM 813 O O . THR A 1 105 ? 3.994 -4.640 8.830 1.00 94.75 105 THR A O 1
ATOM 816 N N . PRO A 1 106 ? 5.288 -3.397 7.462 1.00 95.56 106 PRO A N 1
ATOM 817 C CA . PRO A 1 106 ? 4.976 -2.130 8.127 1.00 95.56 106 PRO A CA 1
ATOM 818 C C . PRO A 1 106 ? 3.481 -1.790 8.120 1.00 95.56 106 PRO A C 1
ATOM 820 O O . PRO A 1 106 ? 2.949 -1.346 9.138 1.00 95.56 106 PRO A O 1
ATOM 823 N N . LEU A 1 107 ? 2.784 -2.042 7.006 1.00 96.69 107 LEU A N 1
ATOM 824 C CA . LEU A 1 107 ? 1.347 -1.799 6.865 1.00 96.69 107 LEU A CA 1
ATOM 825 C C . LEU A 1 107 ? 0.538 -2.662 7.823 1.00 96.69 107 LEU A C 1
ATOM 827 O O . LEU A 1 107 ? -0.287 -2.137 8.573 1.00 96.69 107 LEU A O 1
ATOM 831 N N . LEU A 1 108 ? 0.793 -3.970 7.845 1.00 96.31 108 LEU A N 1
ATOM 832 C CA . LEU A 1 108 ? 0.088 -4.886 8.741 1.00 96.31 108 LEU A CA 1
ATOM 833 C C . LEU A 1 108 ? 0.318 -4.518 10.214 1.00 96.31 108 LEU A C 1
ATOM 835 O O . LEU A 1 108 ? -0.621 -4.534 11.013 1.00 96.31 108 LEU A O 1
ATOM 839 N N . SER A 1 109 ? 1.544 -4.118 10.558 1.00 95.56 109 SER A N 1
ATOM 840 C CA . SER A 1 109 ? 1.899 -3.664 11.907 1.00 95.56 109 SER A CA 1
ATOM 841 C C . SER A 1 109 ? 1.156 -2.384 12.297 1.00 95.56 109 SER A C 1
ATOM 843 O O . SER A 1 109 ? 0.585 -2.313 13.388 1.00 95.56 109 SER A O 1
ATOM 845 N N . LEU A 1 110 ? 1.096 -1.401 11.392 1.00 96.69 110 LEU A N 1
ATOM 846 C CA . LEU A 1 110 ? 0.371 -0.147 11.599 1.00 96.69 110 LEU A CA 1
ATOM 847 C C . LEU A 1 110 ? -1.125 -0.396 11.835 1.00 96.69 110 LEU A C 1
ATOM 849 O O . LEU A 1 110 ? -1.696 0.112 12.801 1.00 96.69 110 LEU A O 1
ATOM 853 N N . VAL A 1 111 ? -1.753 -1.225 10.996 1.00 96.44 111 VAL A N 1
ATOM 854 C CA . VAL A 1 111 ? -3.180 -1.563 11.118 1.00 96.44 111 VAL A CA 1
ATOM 855 C C . VAL A 1 111 ? -3.472 -2.290 12.430 1.00 96.44 111 VAL A C 1
ATOM 857 O O . VAL A 1 111 ? -4.443 -1.957 13.117 1.00 96.44 111 VAL A O 1
ATOM 860 N N . LYS A 1 112 ? -2.621 -3.242 12.827 1.00 93.94 112 LYS A N 1
ATOM 861 C CA . LYS A 1 112 ? -2.758 -3.939 14.111 1.00 93.94 112 LYS A CA 1
ATOM 862 C C . LYS A 1 112 ? -2.670 -2.959 15.283 1.00 93.94 112 LYS A C 1
ATOM 864 O O . LYS A 1 112 ? -3.527 -2.995 16.161 1.00 93.94 112 LYS A O 1
ATOM 869 N N . GLN A 1 113 ? -1.685 -2.059 15.276 1.00 93.75 113 GLN A N 1
ATOM 870 C CA . GLN A 1 113 ? -1.454 -1.101 16.361 1.00 93.75 113 GLN A CA 1
ATOM 871 C C . GLN A 1 113 ? -2.567 -0.052 16.483 1.00 93.75 113 GLN A C 1
ATOM 873 O O . GLN A 1 113 ? -2.934 0.326 17.596 1.00 93.75 113 GLN A O 1
ATOM 878 N N . LYS A 1 114 ? -3.080 0.451 15.355 1.00 94.88 114 LYS A N 1
ATOM 879 C CA . LYS A 1 114 ? -4.008 1.593 15.335 1.00 94.88 114 LYS A CA 1
ATOM 880 C C . LYS A 1 114 ? -5.469 1.188 15.313 1.00 94.88 114 LYS A C 1
ATOM 882 O O . LYS A 1 114 ? -6.297 1.857 15.926 1.00 94.88 114 LYS A O 1
ATOM 887 N N . CYS A 1 115 ? -5.785 0.088 14.642 1.00 94.81 115 CYS A N 1
ATOM 888 C CA . CYS A 1 115 ? -7.164 -0.328 14.418 1.00 94.81 115 CYS A CA 1
ATOM 889 C C . CYS A 1 115 ? -7.522 -1.621 15.158 1.00 94.81 115 CYS A C 1
ATOM 891 O O . CYS A 1 115 ? -8.710 -1.930 15.248 1.00 94.81 115 CYS A O 1
ATOM 893 N N . GLY A 1 116 ? -6.544 -2.372 15.682 1.00 93.75 116 GLY A N 1
ATOM 894 C CA . GLY A 1 116 ? -6.794 -3.658 16.345 1.00 93.75 116 GLY A CA 1
ATOM 895 C C . GLY A 1 116 ? -7.405 -4.697 15.400 1.00 93.75 116 GLY A C 1
ATOM 896 O O . GLY A 1 116 ? -8.206 -5.533 15.818 1.00 93.75 116 GLY A O 1
ATOM 897 N N . MET A 1 117 ? -7.098 -4.599 14.105 1.00 94.12 117 MET A N 1
ATOM 898 C CA . MET A 1 117 ? -7.673 -5.454 13.070 1.00 94.12 117 MET A CA 1
ATOM 899 C C . MET A 1 117 ? -6.680 -6.527 12.627 1.00 94.12 117 MET A C 1
ATOM 901 O O . MET A 1 117 ? -5.467 -6.340 12.702 1.00 94.12 117 MET A O 1
ATOM 905 N N . GLN A 1 118 ? -7.215 -7.646 12.148 1.00 93.12 118 GLN A N 1
ATOM 906 C CA . GLN A 1 118 ? -6.445 -8.762 11.601 1.00 93.12 118 GLN A CA 1
ATOM 907 C C . GLN A 1 118 ? -6.729 -8.923 10.110 1.00 93.12 118 GLN A C 1
ATOM 909 O O . GLN A 1 118 ? -7.822 -8.587 9.651 1.00 93.12 118 GLN A O 1
ATOM 914 N N . VAL A 1 119 ? -5.753 -9.439 9.366 1.00 94.94 119 VAL A N 1
ATOM 915 C CA . VAL A 1 119 ? -5.925 -9.754 7.942 1.00 94.94 119 VAL A CA 1
ATOM 916 C C . VAL A 1 119 ? -6.981 -10.849 7.800 1.00 94.94 119 VAL A C 1
ATOM 918 O O . VAL A 1 119 ? -6.940 -11.846 8.518 1.00 94.94 119 VAL A O 1
ATOM 921 N N . MET A 1 120 ? -7.932 -10.626 6.898 1.00 95.00 120 MET A N 1
ATOM 922 C CA . MET A 1 120 ? -8.921 -11.608 6.460 1.00 95.00 120 MET A CA 1
ATOM 923 C C . MET A 1 120 ? -8.467 -12.212 5.134 1.00 95.00 120 MET A C 1
ATOM 925 O O . MET A 1 120 ? -8.200 -13.404 5.074 1.00 95.00 120 MET A O 1
ATOM 929 N N . ASP A 1 121 ? -8.279 -11.355 4.130 1.00 95.38 121 ASP A N 1
ATOM 930 C CA . ASP A 1 121 ? -7.849 -11.744 2.792 1.00 95.38 121 ASP A CA 1
ATOM 931 C C . ASP A 1 121 ? -6.785 -10.777 2.276 1.00 95.38 121 ASP A C 1
ATOM 933 O O . ASP A 1 121 ? -6.766 -9.592 2.629 1.00 95.38 121 ASP A O 1
ATOM 937 N N . ILE A 1 122 ? -5.911 -11.289 1.414 1.00 96.25 122 ILE A N 1
ATOM 938 C CA . ILE A 1 122 ? -4.900 -10.511 0.710 1.00 96.25 122 ILE A CA 1
ATOM 939 C C . ILE A 1 122 ? -4.861 -10.940 -0.750 1.00 96.25 122 ILE A C 1
ATOM 941 O O . ILE A 1 122 ? -4.785 -12.126 -1.063 1.00 96.25 122 ILE A O 1
ATOM 945 N N . PHE A 1 123 ? -4.906 -9.960 -1.640 1.00 96.12 123 PHE A N 1
ATOM 946 C CA . PHE A 1 123 ? -4.826 -10.156 -3.075 1.00 96.12 123 PHE A CA 1
ATOM 947 C C . PHE A 1 123 ? -3.671 -9.326 -3.608 1.00 96.12 123 PHE A C 1
ATOM 949 O O . PHE A 1 123 ? -3.574 -8.124 -3.356 1.00 96.12 123 PHE A O 1
ATOM 956 N N . TYR A 1 124 ? -2.799 -9.983 -4.357 1.00 96.81 124 TYR A N 1
ATOM 957 C CA . TYR A 1 124 ? -1.729 -9.337 -5.089 1.00 96.81 124 TYR A CA 1
ATOM 958 C C . TYR A 1 124 ? -1.828 -9.728 -6.552 1.00 96.81 124 TYR A C 1
ATOM 960 O O . TYR A 1 124 ? -2.020 -10.898 -6.880 1.00 96.81 124 TYR A O 1
ATOM 968 N N . SER A 1 125 ? -1.728 -8.741 -7.433 1.00 94.62 125 SER A N 1
ATOM 969 C CA . SER A 1 125 ? -1.755 -8.985 -8.868 1.00 94.62 125 SER A CA 1
ATOM 970 C C . SER A 1 125 ? -0.920 -7.965 -9.623 1.00 94.62 125 SER A C 1
ATOM 972 O O . SER A 1 125 ? -0.749 -6.819 -9.201 1.00 94.62 125 SER A O 1
ATOM 974 N N . ARG A 1 126 ? -0.415 -8.410 -10.768 1.00 95.88 126 ARG A N 1
ATOM 975 C CA . ARG A 1 126 ? 0.239 -7.595 -11.785 1.00 95.88 126 ARG A CA 1
ATOM 976 C C . ARG A 1 126 ? 0.221 -8.343 -13.111 1.00 95.88 126 ARG A C 1
ATOM 978 O O . ARG A 1 126 ? 0.025 -9.558 -13.140 1.00 95.88 126 ARG A O 1
ATOM 985 N N . LYS A 1 127 ? 0.470 -7.628 -14.204 1.00 93.75 127 LYS A N 1
ATOM 986 C CA . LYS A 1 127 ? 0.831 -8.261 -15.478 1.00 93.75 127 LYS A CA 1
ATOM 987 C C . LYS A 1 127 ? 2.325 -8.613 -15.487 1.00 93.75 127 LYS A C 1
ATOM 989 O O . LYS A 1 127 ? 3.064 -8.310 -14.545 1.00 93.75 127 LYS A O 1
ATOM 994 N N . ASN A 1 128 ? 2.769 -9.272 -16.551 1.00 93.44 128 ASN A N 1
ATOM 995 C CA . ASN A 1 128 ? 4.195 -9.451 -16.797 1.00 93.44 128 ASN A CA 1
ATOM 996 C C . ASN A 1 128 ? 4.842 -8.094 -17.075 1.00 93.44 128 ASN A C 1
ATOM 998 O O . ASN A 1 128 ? 4.283 -7.296 -17.826 1.00 93.44 128 ASN A O 1
ATOM 1002 N N . TYR A 1 129 ? 6.002 -7.857 -16.464 1.00 94.25 129 TYR A N 1
ATOM 1003 C CA . TYR A 1 129 ? 6.816 -6.682 -16.749 1.00 94.25 129 TYR A CA 1
ATOM 1004 C C . TYR A 1 129 ? 7.370 -6.754 -18.168 1.00 94.25 129 TYR A C 1
ATOM 1006 O O . TYR A 1 129 ? 7.653 -7.839 -18.679 1.00 94.25 129 TYR A O 1
ATOM 1014 N N . MET A 1 130 ? 7.571 -5.589 -18.771 1.00 93.81 130 MET A N 1
ATOM 1015 C CA . MET A 1 130 ? 8.286 -5.464 -20.035 1.00 93.81 130 MET A CA 1
ATOM 1016 C C . MET A 1 130 ? 9.786 -5.701 -19.831 1.00 93.81 130 MET A C 1
ATOM 1018 O O . MET A 1 130 ? 10.423 -6.323 -20.677 1.00 93.81 130 MET A O 1
ATOM 1022 N N . ARG A 1 131 ? 10.341 -5.238 -18.699 1.00 93.94 131 ARG A N 1
ATOM 1023 C CA . ARG A 1 131 ? 11.745 -5.463 -18.310 1.00 93.94 131 ARG A CA 1
ATOM 1024 C C . ARG A 1 131 ? 11.862 -5.905 -16.845 1.00 93.94 131 ARG A C 1
ATOM 1026 O O . ARG A 1 131 ? 12.175 -5.077 -15.978 1.00 93.94 131 ARG A O 1
ATOM 1033 N N . PRO A 1 132 ? 11.578 -7.188 -16.540 1.00 94.25 132 PRO A N 1
ATOM 1034 C CA . PRO A 1 132 ? 11.650 -7.719 -15.179 1.00 94.25 132 PRO A CA 1
ATOM 1035 C C . PRO A 1 132 ? 13.013 -7.495 -14.513 1.00 94.25 132 PRO A C 1
ATOM 1037 O O . PRO A 1 132 ? 13.072 -7.187 -13.329 1.00 94.25 132 PRO A O 1
ATOM 1040 N N . GLU A 1 133 ? 14.108 -7.553 -15.273 1.00 94.38 133 GLU A N 1
ATOM 1041 C CA . GLU A 1 133 ? 15.481 -7.389 -14.785 1.00 94.38 133 GLU A CA 1
ATOM 1042 C C . GLU A 1 133 ? 15.783 -5.991 -14.222 1.00 94.38 133 GLU A C 1
ATOM 1044 O O . GLU A 1 133 ? 16.746 -5.808 -13.480 1.00 94.38 133 GLU A O 1
ATOM 1049 N N . LEU A 1 134 ? 14.961 -4.992 -14.558 1.00 93.81 134 LEU A N 1
ATOM 1050 C CA . LEU A 1 134 ? 15.074 -3.643 -14.005 1.00 93.81 134 LEU A CA 1
ATOM 1051 C C . LEU A 1 134 ? 14.289 -3.468 -12.700 1.00 93.81 134 LEU A C 1
ATOM 1053 O O . LEU A 1 134 ? 14.458 -2.451 -12.017 1.00 93.81 134 LEU A O 1
ATOM 1057 N N . GLN A 1 135 ? 13.429 -4.420 -12.340 1.00 93.62 135 GLN A N 1
ATOM 1058 C CA . GLN A 1 135 ? 12.703 -4.386 -11.076 1.00 93.62 135 GLN A CA 1
ATOM 1059 C C . GLN A 1 135 ? 13.637 -4.699 -9.902 1.00 93.62 135 GLN A C 1
ATOM 1061 O O . GLN A 1 135 ? 14.701 -5.304 -10.048 1.00 93.62 135 GLN A O 1
ATOM 1066 N N . HIS A 1 136 ? 13.225 -4.263 -8.714 1.00 93.25 136 HIS A N 1
ATOM 1067 C CA . HIS A 1 136 ? 13.844 -4.694 -7.464 1.00 93.25 136 HIS A CA 1
ATOM 1068 C C . HIS A 1 136 ? 13.732 -6.220 -7.322 1.00 93.25 136 HIS A C 1
ATOM 1070 O O . HIS A 1 136 ? 12.733 -6.773 -7.766 1.00 93.25 136 HIS A O 1
ATOM 1076 N N . GLU A 1 137 ? 14.690 -6.884 -6.667 1.00 92.88 137 GLU A N 1
ATOM 1077 C CA . GLU A 1 137 ? 14.734 -8.355 -6.490 1.00 92.88 137 GLU A CA 1
ATOM 1078 C C . GLU A 1 137 ? 13.395 -8.958 -6.026 1.00 92.88 137 GLU A C 1
ATOM 1080 O O . GLU A 1 137 ? 12.912 -9.914 -6.613 1.00 92.88 137 GLU A O 1
ATOM 1085 N N . LEU A 1 138 ? 12.714 -8.302 -5.079 1.00 92.94 138 LEU A N 1
ATOM 1086 C CA . LEU A 1 138 ? 11.359 -8.645 -4.606 1.00 92.94 138 LEU A CA 1
ATOM 1087 C C . LEU A 1 138 ? 10.270 -8.718 -5.696 1.00 92.94 138 LEU A C 1
ATOM 1089 O O . LEU A 1 138 ? 9.160 -9.151 -5.410 1.00 92.94 138 LEU A O 1
ATOM 1093 N N . HIS A 1 139 ? 10.548 -8.202 -6.889 1.00 93.56 139 HIS A N 1
ATOM 1094 C CA . HIS A 1 139 ? 9.623 -8.003 -7.998 1.00 93.56 139 HIS A CA 1
ATOM 1095 C C . HIS A 1 139 ? 10.216 -8.442 -9.346 1.00 93.56 139 HIS A C 1
ATOM 1097 O O . HIS A 1 139 ? 9.677 -8.069 -10.384 1.00 93.56 139 HIS A O 1
ATOM 1103 N N . GLN A 1 140 ? 11.324 -9.189 -9.378 1.00 94.19 140 GLN A N 1
ATOM 1104 C CA . GLN A 1 140 ? 11.886 -9.664 -10.651 1.00 94.19 140 GLN A CA 1
ATOM 1105 C C . GLN A 1 140 ? 11.123 -10.873 -11.195 1.00 94.19 140 GLN A C 1
ATOM 1107 O O . GLN A 1 140 ? 10.930 -10.987 -12.407 1.00 94.19 140 GLN A O 1
ATOM 1112 N N . SER A 1 141 ? 10.622 -11.740 -10.315 1.00 94.38 141 SER A N 1
ATOM 1113 C CA . SER A 1 141 ? 9.783 -12.877 -10.683 1.00 94.38 141 SER A CA 1
ATOM 1114 C C . SER A 1 141 ? 8.510 -12.950 -9.838 1.00 94.38 141 SER A C 1
ATOM 1116 O O . SER A 1 141 ? 8.364 -12.272 -8.823 1.00 94.38 141 SER A O 1
ATOM 1118 N N . PHE A 1 142 ? 7.548 -13.760 -10.286 1.00 92.56 142 PHE A N 1
ATOM 1119 C CA . PHE A 1 142 ? 6.349 -14.031 -9.489 1.00 92.56 142 PHE A CA 1
ATOM 1120 C C . PHE A 1 142 ? 6.668 -14.903 -8.265 1.00 92.56 142 PHE A C 1
ATOM 1122 O O . PHE A 1 142 ? 6.059 -14.731 -7.213 1.00 92.56 142 PHE A O 1
ATOM 1129 N N . ASP A 1 143 ? 7.655 -15.795 -8.375 1.00 94.81 143 ASP A N 1
ATOM 1130 C CA . ASP A 1 143 ? 8.084 -16.656 -7.271 1.00 94.81 143 ASP A CA 1
ATOM 1131 C C . ASP A 1 143 ? 8.711 -15.848 -6.125 1.00 94.81 143 ASP A C 1
ATOM 1133 O O . ASP A 1 143 ? 8.404 -16.109 -4.960 1.00 94.81 143 ASP A O 1
ATOM 1137 N N . ASP A 1 144 ? 9.504 -14.815 -6.434 1.00 94.31 144 ASP A N 1
ATOM 1138 C CA . ASP A 1 144 ? 10.060 -13.896 -5.427 1.00 94.31 144 ASP A CA 1
ATOM 1139 C C . ASP A 1 144 ? 8.944 -13.185 -4.651 1.00 94.31 144 ASP A C 1
ATOM 1141 O O . ASP A 1 144 ? 8.970 -13.097 -3.421 1.00 94.31 144 ASP A O 1
ATOM 1145 N N . GLU A 1 145 ? 7.911 -12.731 -5.364 1.00 95.31 145 GLU A N 1
ATOM 1146 C CA . GLU A 1 145 ? 6.753 -12.054 -4.780 1.00 95.31 145 GLU A CA 1
ATOM 1147 C C . GLU A 1 145 ? 5.972 -12.999 -3.856 1.00 95.31 145 GLU A C 1
ATOM 1149 O O . GLU A 1 145 ? 5.626 -12.623 -2.733 1.00 95.31 145 GLU A O 1
ATOM 1154 N N . VAL A 1 146 ? 5.757 -14.251 -4.279 1.00 93.62 146 VAL A N 1
ATOM 1155 C CA . VAL A 1 146 ? 5.147 -15.306 -3.451 1.00 93.62 146 VAL A CA 1
ATOM 1156 C C . VAL A 1 146 ? 5.991 -15.591 -2.207 1.00 93.62 146 VAL A C 1
ATOM 1158 O O . VAL A 1 146 ? 5.435 -15.721 -1.111 1.00 93.62 146 VAL A O 1
ATOM 1161 N N . CYS A 1 147 ? 7.320 -15.628 -2.331 1.00 93.56 147 CYS A N 1
ATOM 1162 C CA . CYS A 1 147 ? 8.218 -15.829 -1.194 1.00 93.56 147 CYS A CA 1
ATOM 1163 C C . CYS A 1 147 ? 8.051 -14.735 -0.132 1.00 93.56 147 CYS A C 1
ATOM 1165 O O . CYS A 1 147 ? 8.054 -15.049 1.060 1.00 93.56 147 CYS A O 1
ATOM 1167 N N . VAL A 1 148 ? 7.812 -13.475 -0.524 1.00 92.81 148 VAL A N 1
ATOM 1168 C CA . VAL A 1 148 ? 7.507 -12.402 0.439 1.00 92.81 148 VAL A CA 1
ATOM 1169 C C . VAL A 1 148 ? 6.255 -12.727 1.251 1.00 92.81 148 VAL A C 1
ATOM 1171 O O . VAL A 1 148 ? 6.281 -12.622 2.477 1.00 92.81 148 VAL A O 1
ATOM 1174 N N . PHE A 1 149 ? 5.169 -13.166 0.608 1.00 91.25 149 PHE A N 1
ATOM 1175 C CA . PHE A 1 149 ? 3.946 -13.549 1.322 1.00 91.25 149 PHE A CA 1
ATOM 1176 C C . PHE A 1 149 ? 4.180 -14.731 2.264 1.00 91.25 149 PHE A C 1
ATOM 1178 O O . PHE A 1 149 ? 3.724 -14.698 3.409 1.00 91.25 149 PHE A O 1
ATOM 1185 N N . ILE A 1 150 ? 4.929 -15.745 1.824 1.00 89.44 150 ILE A N 1
ATOM 1186 C CA . ILE A 1 150 ? 5.278 -16.891 2.671 1.00 89.44 150 ILE A CA 1
ATOM 1187 C C . ILE A 1 150 ? 6.050 -16.412 3.906 1.00 89.44 150 ILE A C 1
ATOM 1189 O O . ILE A 1 150 ? 5.657 -16.725 5.030 1.00 89.44 150 ILE A O 1
ATOM 1193 N N . CYS A 1 151 ? 7.078 -15.583 3.729 1.00 88.62 151 CYS A N 1
ATOM 1194 C CA . CYS A 1 151 ? 7.841 -15.008 4.835 1.00 88.62 151 CYS A CA 1
ATOM 1195 C C . CYS A 1 151 ? 6.953 -14.191 5.785 1.00 88.62 151 CYS A C 1
ATOM 1197 O O . CYS A 1 151 ? 7.017 -14.360 7.001 1.00 88.62 151 CYS A O 1
ATOM 1199 N N . VAL A 1 152 ? 6.069 -13.341 5.262 1.00 87.38 152 VAL A N 1
ATOM 1200 C CA . VAL A 1 152 ? 5.207 -12.503 6.104 1.00 87.38 152 VAL A CA 1
ATOM 1201 C C . VAL A 1 152 ? 4.195 -13.334 6.894 1.00 87.38 152 VAL A C 1
ATOM 1203 O O . VAL A 1 152 ? 3.999 -13.060 8.076 1.00 87.38 152 VAL A O 1
ATOM 1206 N N . PHE A 1 153 ? 3.562 -14.349 6.306 1.00 82.75 153 PHE A N 1
ATOM 1207 C CA . PHE A 1 153 ? 2.465 -15.066 6.969 1.00 82.75 153 PHE A CA 1
ATOM 1208 C C . PHE A 1 153 ? 2.891 -16.327 7.729 1.00 82.75 153 PHE A C 1
ATOM 1210 O O . PHE A 1 153 ? 2.261 -16.661 8.735 1.00 82.75 153 PHE A O 1
ATOM 1217 N N . PHE A 1 154 ? 3.955 -17.012 7.305 1.00 74.88 154 PHE A N 1
ATOM 1218 C CA . PHE A 1 154 ? 4.435 -18.210 7.997 1.00 74.88 154 PHE A CA 1
ATOM 1219 C C . PHE A 1 154 ? 5.425 -17.881 9.116 1.00 74.88 154 PHE A C 1
ATOM 1221 O O . PHE A 1 154 ? 5.317 -18.461 10.194 1.00 74.88 154 PHE A O 1
ATOM 1228 N N . PHE A 1 155 ? 6.325 -16.909 8.934 1.00 59.12 155 PHE A N 1
ATOM 1229 C CA . PHE A 1 155 ? 7.293 -16.563 9.984 1.00 59.12 155 PHE A CA 1
ATOM 1230 C C . PHE A 1 155 ? 6.648 -15.782 11.141 1.00 59.12 155 PHE A C 1
ATOM 1232 O O . PHE A 1 155 ? 6.954 -16.045 12.303 1.00 59.12 155 PHE A O 1
ATOM 1239 N N . ASN A 1 156 ? 5.669 -14.906 10.870 1.00 52.31 156 ASN A N 1
ATOM 1240 C CA . ASN A 1 156 ? 4.935 -14.197 11.934 1.00 52.31 156 ASN A CA 1
ATOM 1241 C C . ASN A 1 156 ? 3.975 -15.093 12.742 1.00 52.31 156 ASN A C 1
ATOM 1243 O O . ASN A 1 156 ? 3.429 -14.639 13.746 1.00 52.31 156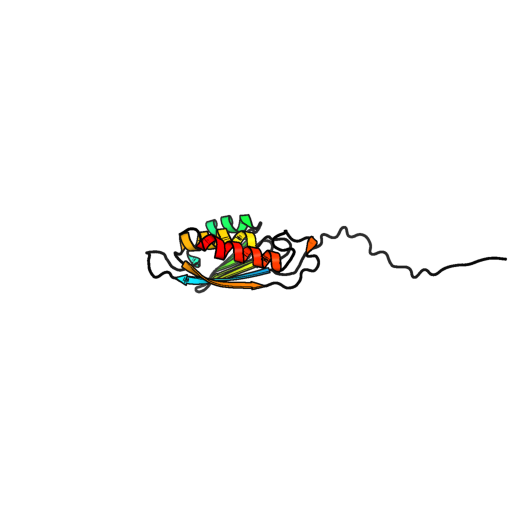 ASN A O 1
ATOM 1247 N N . ARG A 1 157 ? 3.761 -16.356 12.342 1.00 47.00 157 ARG A N 1
ATOM 1248 C CA . ARG A 1 157 ? 3.026 -17.352 13.143 1.00 47.00 157 ARG A CA 1
ATOM 1249 C C . ARG A 1 157 ? 3.910 -18.132 14.120 1.00 47.00 157 ARG A C 1
ATOM 1251 O O . ARG A 1 157 ? 3.363 -18.753 15.021 1.00 47.00 157 ARG A O 1
ATOM 1258 N N . ALA A 1 158 ? 5.236 -18.093 13.965 1.00 33.22 158 ALA A N 1
ATOM 1259 C CA . ALA A 1 158 ? 6.180 -18.805 14.833 1.00 33.22 158 ALA A CA 1
ATOM 1260 C C . ALA A 1 158 ? 6.630 -17.989 16.064 1.00 33.22 158 ALA A C 1
ATOM 1262 O O . ALA A 1 158 ? 7.338 -18.512 16.919 1.00 33.22 158 ALA A O 1
ATOM 1263 N N . LEU A 1 159 ? 6.219 -16.720 16.165 1.00 31.05 159 LEU A N 1
ATOM 1264 C CA . LEU A 1 159 ? 6.467 -15.847 17.315 1.00 31.05 159 LEU A CA 1
ATOM 1265 C C . LEU A 1 159 ? 5.146 -15.559 18.048 1.00 31.05 159 LEU A C 1
ATOM 1267 O O . LEU A 1 159 ? 4.644 -14.434 18.021 1.00 31.05 159 LEU A O 1
ATOM 1271 N N . VAL A 1 160 ? 4.561 -16.590 18.661 1.00 28.91 160 VAL A N 1
ATOM 1272 C CA . VAL A 1 160 ? 3.540 -16.461 19.716 1.00 28.91 160 VAL A CA 1
ATOM 1273 C C . VAL A 1 160 ? 3.907 -17.398 20.852 1.00 28.91 160 VAL A C 1
ATOM 1275 O O . VAL A 1 160 ? 4.150 -18.587 20.554 1.00 28.91 160 VAL A O 1
#

Sequence (160 aa):
MDQHATTGGEEIADSTDCGHFFEGTEKLLEIWFARNNGGGYPGDLRSISRCEWVTLLKLVHCEIISSKQDADMIAYLLSESSLFVSKRRIILKTCGRTTLLAALTPLLSLVKQKCGMQVMDIFYSRKNYMRPELQHELHQSFDDEVCVFICVFFFNRALV

pLDDT: mean 85.13, std 19.35, range [28.91, 98.62]

Organism: Capitella teleta (NCBI:txid283909)

Foldseek 3Di:
DDDDDDDDPDDPPPPDPVDDDFWAKKKKKKWFKDADPDDPAPLFQVQQDPVLVQVLVVQQPKHFPDWDDDPAWIWTDIPAWIWIGGRGMIMTMGTGQTPVLSSVLVVQVSCCVHGVIDTDDMDIDIDDIPQLVSHDQCRSDPVSVVVSVCCRPVVVVVPD

Secondary structure (DSSP, 8-state):
------------------------PPEEEEEEEEEPSSSS----GGGS-HHHHHHHHHTTT--EEEEEE-SSEEEEEETTEEEEEETTEEEEEE-TT--GGGGHHHHHHHHHHHH-EEEEEEEEEE---S-GGGS-GGGTSHHHHHHHHHIIIIITTS--

Radius of gyration: 22.21 Å; chains: 1; bounding box: 56×34×86 Å